Protein AF-A0A7Y7NV55-F1 (afdb_monomer_lite)

pLDDT: mean 87.94, std 10.95, range [51.31, 97.94]

Radius of gyration: 20.73 Å; chains: 1; bounding box: 47×37×46 Å

Foldseek 3Di:
DKDKDKDKDFPVLVVDPVSVLVVVCVVVVHDSVQFPDKDFPDWDWDPVDPGIIIITIMITDGNDPDDPDPCPVPLPFDDCVPPDDDDQDDDPPVSVVVVSVVRSVD

Structure (mmCIF, N/CA/C/O backbone):
data_AF-A0A7Y7NV55-F1
#
_entry.id   AF-A0A7Y7NV55-F1
#
loop_
_atom_site.group_PDB
_atom_site.id
_atom_site.type_symbol
_atom_site.label_atom_id
_atom_site.label_alt_id
_atom_site.label_comp_id
_atom_site.label_asym_id
_atom_site.label_entity_id
_atom_site.label_seq_id
_atom_site.pdbx_PDB_ins_code
_atom_site.Cartn_x
_atom_site.Cartn_y
_atom_site.Cartn_z
_atom_site.occupancy
_atom_site.B_iso_or_equiv
_atom_site.auth_seq_id
_atom_site.auth_comp_id
_atom_site.auth_asym_id
_atom_site.auth_atom_id
_atom_site.pdbx_PDB_model_num
ATOM 1 N N . MET A 1 1 ? -5.880 -17.672 5.087 1.00 82.81 1 MET A N 1
ATOM 2 C CA . MET A 1 1 ? -6.995 -17.178 4.248 1.00 82.81 1 MET A CA 1
ATOM 3 C C . MET A 1 1 ? -6.812 -15.687 4.030 1.00 82.81 1 MET A C 1
ATOM 5 O O . MET A 1 1 ? -6.564 -14.988 5.007 1.00 82.81 1 MET A O 1
ATOM 9 N N . ILE A 1 2 ? -7.021 -15.203 2.803 1.00 84.88 2 ILE A N 1
ATOM 10 C CA . ILE A 1 2 ? -6.983 -13.772 2.472 1.00 84.88 2 ILE A CA 1
ATOM 11 C C . ILE A 1 2 ? -8.416 -13.235 2.359 1.00 84.88 2 ILE A C 1
ATOM 13 O O . ILE A 1 2 ? -9.270 -13.865 1.732 1.00 84.88 2 ILE A O 1
ATOM 17 N N . LYS A 1 3 ? -8.698 -12.092 2.992 1.00 88.31 3 LYS A N 1
ATOM 18 C CA . LYS A 1 3 ? -9.990 -11.395 2.921 1.00 88.31 3 LYS A CA 1
ATOM 19 C C . LYS A 1 3 ? -9.791 -9.938 2.532 1.00 88.31 3 LYS A C 1
ATOM 21 O O . LYS A 1 3 ? -9.026 -9.232 3.179 1.00 88.31 3 LYS A O 1
ATOM 26 N N . GLU A 1 4 ? -10.540 -9.471 1.541 1.00 93.38 4 GLU A N 1
ATOM 27 C CA 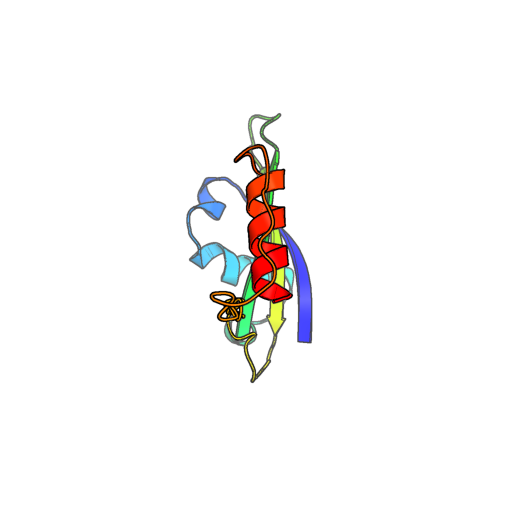. GLU A 1 4 ? -10.638 -8.044 1.240 1.00 93.38 4 GLU A CA 1
ATOM 28 C C . GLU A 1 4 ? -11.836 -7.428 1.962 1.00 93.38 4 GLU A C 1
ATOM 30 O O . GLU A 1 4 ? -12.959 -7.922 1.848 1.00 93.38 4 GLU A O 1
ATOM 35 N N . ILE A 1 5 ? -11.609 -6.337 2.692 1.00 94.62 5 ILE A N 1
ATOM 36 C CA . ILE A 1 5 ? -12.663 -5.604 3.401 1.00 94.62 5 ILE A CA 1
ATOM 37 C C . ILE A 1 5 ? -12.502 -4.100 3.224 1.00 94.62 5 ILE A C 1
ATOM 39 O O . ILE A 1 5 ? -11.395 -3.599 3.050 1.00 94.62 5 ILE A O 1
ATOM 43 N N . GLU A 1 6 ? -13.606 -3.365 3.307 1.00 95.56 6 GLU A N 1
ATOM 44 C CA . GLU A 1 6 ? -13.608 -1.904 3.298 1.00 95.56 6 GLU A CA 1
ATOM 45 C C . GLU A 1 6 ? -14.250 -1.393 4.587 1.00 95.56 6 GLU A C 1
ATOM 47 O O . GLU A 1 6 ? -15.363 -1.789 4.935 1.00 95.56 6 GLU A O 1
ATOM 52 N N . ILE A 1 7 ? -13.536 -0.529 5.309 1.00 94.62 7 ILE A N 1
ATOM 53 C CA . ILE A 1 7 ? -13.979 0.037 6.584 1.00 94.62 7 ILE A CA 1
ATOM 54 C C . ILE A 1 7 ? -13.915 1.566 6.494 1.00 94.62 7 ILE A C 1
ATOM 56 O O . ILE A 1 7 ? -12.953 2.144 5.980 1.00 94.62 7 ILE A O 1
ATOM 60 N N . GLY A 1 8 ? -14.965 2.224 6.988 1.00 93.62 8 GLY A N 1
ATOM 61 C CA . GLY A 1 8 ? -15.021 3.676 7.140 1.00 93.62 8 GLY A CA 1
ATOM 62 C C . GLY A 1 8 ? -14.465 4.118 8.493 1.00 93.62 8 GLY A C 1
ATOM 63 O O . GLY A 1 8 ? -14.886 3.598 9.522 1.00 93.62 8 GLY A O 1
ATOM 64 N N . PHE A 1 9 ? -13.565 5.098 8.492 1.00 92.94 9 PHE A N 1
ATOM 65 C CA . PHE A 1 9 ? -12.954 5.685 9.687 1.00 92.94 9 PHE A CA 1
ATOM 66 C C . PHE A 1 9 ? -13.183 7.191 9.734 1.00 92.94 9 PHE A C 1
ATOM 68 O O . PHE A 1 9 ? -13.202 7.857 8.695 1.00 92.94 9 PHE A O 1
ATOM 75 N N . SER A 1 10 ? -13.273 7.748 10.940 1.00 92.56 10 SER A N 1
ATOM 76 C CA . SER A 1 10 ? -13.058 9.183 11.131 1.00 92.56 10 SER A CA 1
ATOM 77 C C . SER A 1 10 ? -11.572 9.543 10.926 1.00 92.56 10 SER A C 1
ATOM 79 O O . SER A 1 10 ? -10.704 8.667 11.020 1.00 92.56 10 SER A O 1
ATOM 81 N N . PRO A 1 11 ? -11.236 10.824 10.677 1.00 89.88 11 PRO A N 1
ATOM 82 C CA . PRO A 1 11 ? -9.844 11.273 10.582 1.00 89.88 11 PRO A CA 1
ATOM 83 C C . PRO A 1 11 ? -9.010 10.930 11.816 1.00 89.88 11 PRO A C 1
ATOM 85 O O . PRO A 1 11 ? -7.872 1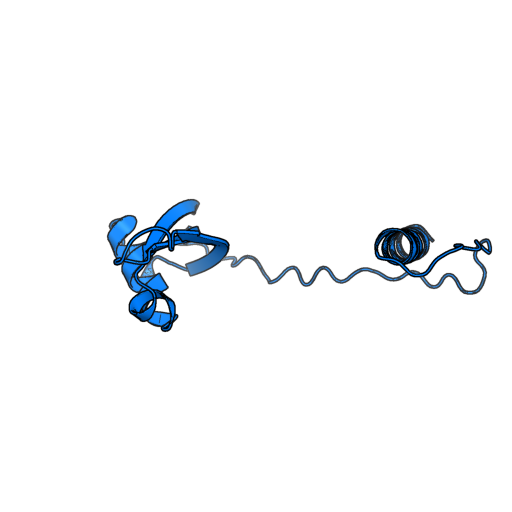0.489 11.687 1.00 89.88 11 PRO A O 1
ATOM 88 N N . GLU A 1 12 ? -9.597 11.076 13.003 1.00 90.00 12 GLU A N 1
ATOM 89 C CA . GLU A 1 12 ? -8.951 10.746 14.272 1.00 90.00 12 GLU A CA 1
ATOM 90 C C . GLU A 1 12 ? -8.643 9.248 14.368 1.00 90.00 12 GLU A C 1
ATOM 92 O O . GLU A 1 12 ? -7.510 8.860 14.654 1.00 90.00 12 GLU A O 1
ATOM 97 N N . GLN A 1 13 ? -9.618 8.393 14.037 1.00 89.50 13 GLN A N 1
ATOM 98 C CA . GLN A 1 13 ? -9.422 6.945 14.064 1.00 89.50 13 GLN A CA 1
ATOM 99 C C . GLN A 1 13 ? -8.352 6.497 13.063 1.00 89.50 13 GLN A C 1
ATOM 101 O O . GLN A 1 13 ? -7.551 5.625 13.390 1.00 89.50 13 GLN A O 1
ATOM 106 N N . ALA A 1 14 ? -8.320 7.109 11.875 1.00 88.19 14 ALA A N 1
ATOM 107 C CA . ALA A 1 14 ? -7.363 6.794 10.818 1.00 88.19 14 ALA A CA 1
ATOM 108 C C . ALA A 1 14 ? -5.936 7.310 11.077 1.00 88.19 14 ALA A C 1
ATOM 110 O O . ALA A 1 14 ? -5.022 6.932 10.344 1.00 88.19 14 ALA A O 1
ATOM 111 N N . SER A 1 15 ? -5.740 8.171 12.079 1.00 86.88 15 SER A N 1
ATOM 112 C CA . SER A 1 15 ? -4.423 8.700 12.453 1.00 86.88 15 SER A CA 1
ATOM 113 C C . SER A 1 15 ? -3.599 7.702 13.275 1.00 86.88 15 SER A C 1
ATOM 115 O O . SER A 1 15 ? -2.372 7.767 13.275 1.00 86.88 15 SER A O 1
ATOM 117 N N . ASN A 1 16 ? -4.255 6.753 13.955 1.00 8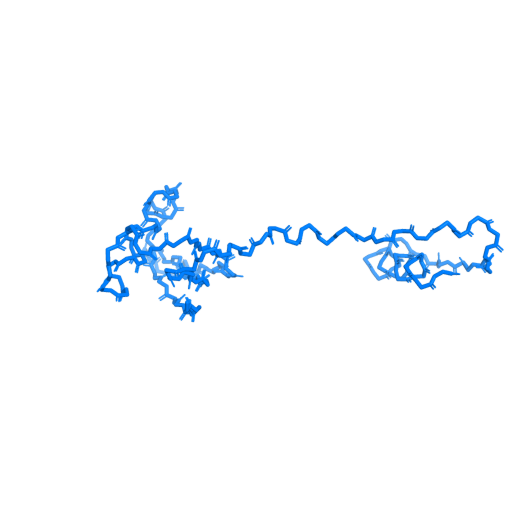5.62 16 ASN A N 1
ATOM 118 C CA . ASN A 1 16 ? -3.583 5.753 14.780 1.00 85.62 16 ASN A CA 1
ATOM 119 C C . ASN A 1 16 ? -3.641 4.354 14.126 1.00 85.62 16 ASN A C 1
ATOM 121 O O . ASN A 1 16 ? -4.720 3.756 14.078 1.00 85.62 16 ASN A O 1
ATOM 125 N N . PRO A 1 17 ? -2.501 3.799 13.671 1.00 75.81 17 PRO A N 1
ATOM 126 C CA . PRO A 1 17 ? -2.431 2.469 13.063 1.00 75.81 17 PRO A CA 1
ATOM 127 C C . PRO A 1 17 ? -2.974 1.331 13.940 1.00 75.81 17 PRO A C 1
ATOM 129 O O . PRO A 1 17 ? -3.530 0.367 13.408 1.00 75.81 17 PRO A O 1
ATOM 132 N N . ASP A 1 18 ? -2.890 1.449 15.269 1.00 80.31 18 ASP A N 1
ATOM 133 C CA . ASP A 1 18 ? -3.385 0.426 16.202 1.00 80.31 18 ASP A CA 1
ATOM 134 C C . ASP A 1 18 ? -4.910 0.249 16.117 1.00 80.31 18 ASP A C 1
ATOM 136 O O . ASP A 1 18 ? -5.445 -0.834 16.381 1.00 80.31 18 ASP A O 1
ATOM 140 N N . ASN A 1 19 ? -5.633 1.290 15.689 1.00 83.94 19 ASN A N 1
ATOM 141 C CA . ASN A 1 19 ? -7.081 1.227 15.502 1.00 83.94 19 ASN A CA 1
ATOM 142 C C . ASN A 1 19 ? -7.476 0.319 14.336 1.00 83.94 19 ASN A C 1
ATOM 144 O O . ASN A 1 19 ? -8.581 -0.234 14.343 1.00 83.94 19 ASN A O 1
ATOM 148 N N . PHE A 1 20 ? -6.603 0.140 13.340 1.00 91.06 20 PHE A N 1
ATOM 149 C CA . PHE A 1 20 ? -6.919 -0.672 12.169 1.00 91.06 20 PHE A CA 1
ATOM 150 C C . PHE A 1 20 ? -7.049 -2.136 12.541 1.00 91.06 20 PHE A C 1
ATOM 152 O O . PHE A 1 20 ? -8.081 -2.733 12.247 1.00 91.06 20 PHE A O 1
ATOM 159 N N . LYS A 1 21 ? -6.078 -2.698 13.270 1.00 90.62 21 LYS A N 1
ATOM 160 C CA . LYS A 1 21 ? -6.105 -4.117 13.645 1.00 90.62 21 LYS A CA 1
ATOM 161 C C . LYS A 1 21 ? -7.365 -4.475 14.444 1.00 90.62 21 LYS A C 1
ATOM 163 O O . LYS A 1 21 ? -8.046 -5.445 14.113 1.00 90.62 21 LYS A O 1
ATOM 168 N N . LYS A 1 22 ? -7.733 -3.634 15.417 1.00 92.25 22 LYS A N 1
ATOM 169 C CA . LYS A 1 22 ? -8.959 -3.777 16.224 1.00 92.25 22 LYS A CA 1
ATOM 170 C C . LYS A 1 22 ? -10.234 -3.691 15.390 1.00 92.25 22 LYS A C 1
ATOM 172 O O . LYS A 1 22 ? -11.145 -4.507 15.541 1.00 92.25 22 LYS A O 1
ATOM 177 N N . SER A 1 23 ? -10.296 -2.707 14.496 1.00 93.31 23 SER A N 1
ATOM 178 C CA . SER A 1 23 ? -11.462 -2.485 13.635 1.00 93.31 23 SER A CA 1
ATOM 179 C C . SER A 1 23 ? -11.634 -3.620 12.628 1.00 93.31 23 SER A C 1
ATOM 181 O O . SER A 1 23 ? -12.749 -4.089 12.423 1.00 93.31 23 SER A O 1
ATOM 183 N N . ILE A 1 24 ? -10.532 -4.117 12.061 1.00 94.19 24 ILE A N 1
ATOM 184 C CA . ILE A 1 24 ? -10.502 -5.277 11.165 1.00 94.19 24 ILE A CA 1
ATOM 185 C C . ILE A 1 24 ? -10.992 -6.531 11.898 1.00 94.19 24 ILE A C 1
ATOM 187 O O . ILE A 1 24 ? -11.873 -7.224 11.390 1.00 94.19 24 ILE A O 1
ATOM 191 N N . ALA A 1 25 ? -10.475 -6.803 13.102 1.00 94.00 25 ALA A N 1
ATOM 192 C CA . ALA A 1 25 ? -10.883 -7.952 13.912 1.00 94.00 25 ALA A CA 1
ATOM 193 C C . ALA A 1 25 ? -12.383 -7.912 14.239 1.00 94.00 25 ALA A C 1
ATOM 195 O O . ALA A 1 25 ? -13.093 -8.903 14.065 1.00 94.00 25 ALA A O 1
ATOM 196 N N . THR A 1 26 ? -12.883 -6.732 14.622 1.00 94.25 26 THR A N 1
ATOM 197 C CA . THR A 1 26 ? -14.301 -6.505 14.933 1.00 94.25 26 THR A CA 1
ATOM 198 C C . THR A 1 26 ? -15.184 -6.680 13.697 1.00 94.25 26 THR A C 1
ATOM 200 O O . THR A 1 26 ? -16.208 -7.359 13.762 1.00 94.25 26 THR A O 1
ATOM 203 N N . PHE A 1 27 ? -14.778 -6.116 12.556 1.00 94.12 27 PHE A N 1
ATOM 204 C CA . PHE A 1 27 ? -15.501 -6.237 11.289 1.00 94.12 27 PHE A CA 1
ATOM 205 C C . PHE A 1 27 ? -15.588 -7.696 10.821 1.00 94.12 27 PHE A C 1
ATOM 207 O O . PHE A 1 27 ? -16.647 -8.156 10.395 1.00 94.12 27 PHE A O 1
ATOM 214 N N . LEU A 1 28 ? -14.488 -8.443 10.943 1.00 93.00 28 LEU A N 1
ATOM 215 C CA . LEU A 1 28 ? -14.405 -9.853 10.562 1.00 93.00 28 LEU A CA 1
ATOM 216 C C . LEU A 1 28 ? -14.962 -10.821 11.617 1.00 93.00 28 LEU A C 1
ATOM 218 O O . LEU A 1 28 ? -15.112 -12.002 11.305 1.00 93.00 28 LEU A O 1
ATOM 222 N N . ARG A 1 29 ? -15.290 -10.331 12.822 1.00 94.31 29 ARG A N 1
ATOM 223 C CA . ARG A 1 29 ? -15.735 -11.118 13.987 1.00 94.31 29 ARG A CA 1
ATOM 224 C C . ARG A 1 29 ? -14.746 -12.223 14.382 1.00 94.31 29 ARG A C 1
ATOM 226 O O . ARG A 1 29 ? -15.149 -13.349 14.657 1.00 94.31 29 ARG A O 1
ATOM 233 N N . ILE A 1 30 ? -13.460 -11.886 14.401 1.00 93.50 30 ILE A N 1
ATOM 234 C CA . ILE A 1 30 ? -12.352 -12.778 14.783 1.00 93.50 30 ILE A CA 1
ATOM 235 C C . ILE A 1 30 ? -11.519 -12.146 15.899 1.00 93.50 30 ILE A C 1
ATOM 237 O O . ILE A 1 30 ? -11.637 -10.949 16.169 1.00 93.50 30 ILE A O 1
ATOM 241 N N . ASN A 1 31 ? -10.653 -12.924 16.545 1.00 92.81 31 ASN A N 1
ATOM 242 C CA . ASN A 1 31 ? -9.689 -12.382 17.495 1.00 92.81 31 ASN A CA 1
ATOM 243 C C . ASN A 1 31 ? -8.555 -11.643 16.759 1.00 92.81 31 ASN A C 1
ATOM 245 O O . ASN A 1 31 ? -8.081 -12.093 15.718 1.00 92.81 31 ASN A O 1
ATOM 249 N N . GLU A 1 32 ? -8.044 -10.546 17.325 1.00 90.25 32 GLU A N 1
ATOM 250 C CA . GLU A 1 32 ? -6.882 -9.826 16.776 1.00 90.25 32 GLU A CA 1
ATOM 251 C C . GLU A 1 32 ? -5.646 -10.722 16.588 1.00 90.25 32 GLU A C 1
ATOM 253 O O . GLU A 1 32 ? -4.824 -10.460 15.710 1.00 90.25 32 GLU A O 1
ATOM 258 N N . LYS A 1 33 ? -5.508 -11.779 17.401 1.00 90.75 33 LYS A N 1
ATOM 259 C CA . LYS A 1 33 ? -4.419 -12.763 17.301 1.00 90.75 33 LYS A CA 1
ATOM 260 C C . LYS A 1 33 ? -4.508 -13.645 16.057 1.00 90.75 33 LYS A C 1
ATOM 262 O O . LYS A 1 33 ? -3.489 -14.185 15.648 1.00 90.75 33 LYS A O 1
ATOM 267 N N . GLU A 1 34 ? -5.693 -13.786 15.468 1.00 90.56 34 GLU A N 1
ATOM 268 C CA . GLU A 1 34 ? -5.893 -14.556 14.235 1.00 90.56 34 GLU A CA 1
ATOM 269 C C . GLU A 1 34 ? -5.471 -13.766 12.990 1.00 90.56 34 GLU A C 1
ATOM 271 O O . GLU A 1 34 ? -5.285 -14.340 11.919 1.00 90.56 34 GLU A O 1
ATOM 276 N N . ILE A 1 35 ? -5.309 -12.444 13.110 1.00 91.00 35 ILE A N 1
ATOM 277 C CA . ILE A 1 35 ? -4.802 -11.596 12.031 1.00 91.00 35 ILE A CA 1
ATOM 278 C C . ILE A 1 35 ? -3.278 -11.715 12.007 1.00 91.00 35 ILE A C 1
ATOM 280 O O . ILE A 1 35 ? -2.583 -11.076 12.805 1.00 91.00 35 ILE A O 1
ATOM 284 N N . SER A 1 36 ? -2.772 -12.503 11.062 1.00 90.81 36 SER A N 1
ATOM 285 C CA . SER A 1 36 ? -1.341 -12.646 10.799 1.00 90.81 36 SER A CA 1
ATOM 286 C C . SER A 1 36 ? -0.754 -11.343 10.253 1.00 90.81 36 SER A C 1
ATOM 288 O O . SER A 1 36 ? 0.286 -10.884 10.718 1.00 90.81 36 SER A O 1
ATOM 290 N N . HIS A 1 37 ? -1.431 -10.727 9.278 1.00 89.31 37 HIS A N 1
ATOM 291 C CA . HIS A 1 37 ? -0.990 -9.491 8.631 1.00 89.31 37 HIS A CA 1
ATOM 292 C C . HIS A 1 37 ? -2.157 -8.770 7.948 1.00 89.31 37 HIS A C 1
ATOM 294 O O . HIS A 1 37 ? -3.198 -9.374 7.689 1.00 89.31 37 HIS A O 1
ATOM 300 N N . PHE A 1 38 ? -2.001 -7.482 7.648 1.00 90.19 38 PHE A N 1
ATOM 301 C CA . PHE A 1 38 ? -2.943 -6.745 6.812 1.00 90.19 38 PHE A CA 1
ATOM 302 C C . PHE A 1 38 ? -2.226 -5.660 6.005 1.00 90.19 38 PHE A C 1
ATOM 304 O O . PHE A 1 38 ? -1.328 -4.998 6.518 1.00 90.19 38 PHE A O 1
ATOM 311 N N . ASN A 1 39 ? -2.681 -5.444 4.775 1.00 90.31 39 ASN A N 1
ATOM 312 C CA . ASN A 1 39 ? -2.194 -4.414 3.867 1.00 90.31 39 ASN A CA 1
ATOM 313 C C . ASN A 1 39 ? -3.292 -3.389 3.596 1.00 90.31 39 ASN A C 1
ATOM 315 O O . ASN A 1 39 ? -4.440 -3.750 3.334 1.00 90.31 39 ASN A O 1
ATOM 319 N N . LEU A 1 40 ? -2.944 -2.102 3.621 1.00 90.75 40 LEU A N 1
ATOM 320 C CA . LEU A 1 40 ? -3.834 -1.044 3.150 1.00 90.75 40 LEU A CA 1
ATOM 321 C C . LEU A 1 40 ? -3.726 -0.949 1.624 1.00 90.75 40 LEU A C 1
ATOM 323 O O . LEU A 1 40 ? -2.756 -0.417 1.098 1.00 90.75 40 LEU A O 1
ATOM 327 N N . VAL A 1 41 ? -4.743 -1.440 0.920 1.00 92.25 41 VAL A N 1
ATOM 328 C CA . VAL A 1 41 ? -4.774 -1.495 -0.550 1.00 92.25 41 VAL A CA 1
ATOM 329 C C . VAL A 1 41 ? -5.215 -0.162 -1.146 1.00 92.25 41 VAL A C 1
ATOM 331 O O . VAL A 1 41 ? -4.719 0.275 -2.181 1.00 92.25 41 VAL A O 1
ATOM 334 N N . LYS A 1 42 ? -6.186 0.498 -0.510 1.00 93.25 42 LYS A N 1
ATOM 335 C CA . LYS A 1 42 ? -6.741 1.757 -1.011 1.00 93.25 42 LYS A CA 1
ATOM 336 C C . LYS A 1 42 ? -7.159 2.655 0.134 1.00 93.25 42 LYS A C 1
ATOM 338 O O . LYS A 1 42 ? -7.803 2.214 1.081 1.00 93.25 42 LYS A O 1
ATOM 343 N N . LYS A 1 43 ? -6.868 3.943 -0.014 1.00 93.44 43 LYS A N 1
ATOM 344 C CA . LYS A 1 43 ? -7.344 5.009 0.863 1.00 93.44 43 LYS A CA 1
ATOM 345 C C . LYS A 1 43 ? -8.090 6.034 0.027 1.00 93.44 43 LYS A C 1
ATOM 347 O O . LYS A 1 43 ? -7.554 6.556 -0.944 1.00 93.44 43 LYS A O 1
ATOM 352 N N . SER A 1 44 ? -9.328 6.317 0.403 1.00 93.88 44 SER A N 1
ATOM 353 C CA . SER A 1 44 ? -10.111 7.410 -0.173 1.00 93.88 44 SER A CA 1
ATOM 354 C C . SER A 1 44 ? -10.790 8.209 0.930 1.00 93.88 44 SER A C 1
ATOM 356 O O . SER A 1 44 ? -10.931 7.730 2.054 1.00 93.88 44 SER A O 1
ATOM 358 N N . ILE A 1 45 ? -11.171 9.443 0.622 1.00 94.12 45 ILE A N 1
ATOM 359 C CA . ILE A 1 45 ? -11.770 10.369 1.578 1.00 94.12 45 ILE A CA 1
ATOM 360 C C . ILE A 1 45 ? -13.054 10.944 0.989 1.00 94.12 45 ILE A C 1
ATOM 362 O O . ILE A 1 45 ? -13.070 11.417 -0.145 1.00 94.12 45 ILE A O 1
ATOM 366 N N . ASP A 1 46 ? -14.130 10.903 1.768 1.00 92.12 46 ASP A N 1
ATOM 367 C CA . ASP A 1 46 ? -15.343 11.666 1.509 1.00 92.12 46 ASP A CA 1
ATOM 368 C C . ASP A 1 46 ? -15.395 12.833 2.499 1.00 92.12 46 ASP A C 1
ATOM 370 O O . ASP A 1 46 ? -15.682 12.654 3.683 1.00 92.12 46 ASP A O 1
ATOM 374 N N . ALA A 1 47 ? -15.062 14.026 2.004 1.00 92.62 47 ALA A N 1
ATOM 375 C CA . ALA A 1 47 ? -15.013 15.268 2.776 1.00 92.62 47 ALA A CA 1
ATOM 376 C C . ALA A 1 47 ? -16.141 16.246 2.395 1.00 92.62 47 ALA A C 1
ATOM 378 O O . ALA A 1 47 ? -16.050 17.441 2.655 1.00 92.62 47 ALA A O 1
ATOM 379 N N . ARG A 1 48 ? -17.209 15.763 1.742 1.00 90.81 48 ARG A N 1
ATOM 380 C CA . ARG A 1 48 ? -18.311 16.619 1.257 1.00 90.81 48 ARG A CA 1
ATOM 381 C C . ARG A 1 48 ? -19.288 17.049 2.353 1.00 90.81 48 ARG A C 1
ATOM 383 O O . ARG A 1 48 ? -20.105 17.935 2.127 1.00 90.81 48 ARG A O 1
ATOM 390 N N . LYS A 1 49 ? -19.252 16.397 3.516 1.00 88.56 49 LYS A N 1
ATOM 391 C CA . LYS A 1 49 ? -20.100 16.685 4.681 1.00 88.56 49 LYS A CA 1
ATOM 392 C C . LYS A 1 49 ? -19.226 17.016 5.889 1.00 88.56 49 LYS A C 1
ATOM 394 O O . LYS A 1 49 ? -18.047 16.678 5.904 1.00 88.56 49 LYS A O 1
ATOM 399 N N . GLN A 1 50 ? -19.831 17.614 6.919 1.00 88.19 50 GLN A N 1
ATOM 400 C CA . GLN A 1 50 ? -19.157 17.946 8.183 1.00 88.19 50 GLN A CA 1
ATOM 401 C C . GLN A 1 50 ? -18.461 16.728 8.816 1.00 88.19 50 GLN A C 1
ATOM 403 O O . GLN A 1 50 ? -17.345 16.842 9.314 1.00 88.19 50 GLN A O 1
ATOM 408 N N . ASN A 1 51 ? -19.091 15.552 8.739 1.00 90.69 51 ASN A N 1
ATOM 409 C CA . ASN A 1 51 ? -18.485 14.297 9.173 1.00 90.69 51 ASN A CA 1
ATOM 410 C C . ASN A 1 51 ? -17.651 13.709 8.031 1.00 90.69 51 ASN A C 1
ATOM 412 O O . ASN A 1 51 ? -18.186 13.037 7.147 1.00 90.69 51 ASN A O 1
ATOM 416 N N . ILE A 1 52 ? -16.346 13.978 8.062 1.00 93.12 52 ILE A N 1
ATOM 417 C CA . ILE A 1 52 ? -15.371 13.433 7.114 1.00 93.12 52 ILE A CA 1
ATOM 418 C C . ILE A 1 52 ? -15.221 11.928 7.352 1.00 93.12 52 ILE A C 1
ATOM 420 O O . ILE A 1 52 ? -15.017 11.494 8.486 1.00 93.12 52 ILE A O 1
ATOM 424 N N . ILE A 1 53 ? -15.283 11.135 6.280 1.00 94.38 53 ILE A N 1
ATOM 425 C CA . ILE A 1 53 ? -15.122 9.678 6.342 1.00 94.38 53 ILE A CA 1
ATOM 426 C C . ILE A 1 53 ? -13.976 9.261 5.428 1.00 94.38 53 ILE A C 1
ATOM 428 O O . ILE A 1 53 ? -14.008 9.503 4.222 1.00 94.38 53 ILE A O 1
ATOM 432 N N . LEU A 1 54 ? -12.978 8.583 5.986 1.00 94.12 54 LEU A N 1
ATOM 433 C CA . LEU A 1 54 ? -11.957 7.886 5.218 1.00 94.12 54 LEU A CA 1
ATOM 434 C C . LEU A 1 54 ? -12.414 6.457 4.963 1.00 94.12 54 LEU A C 1
ATOM 436 O O . LEU A 1 54 ? -12.674 5.713 5.903 1.00 94.12 54 LEU A O 1
ATOM 440 N N . ARG A 1 55 ? -12.488 6.057 3.697 1.00 94.75 55 ARG A N 1
ATOM 441 C CA . ARG A 1 55 ? -12.758 4.672 3.314 1.00 94.75 55 ARG A CA 1
ATOM 442 C C . ARG A 1 55 ? -11.444 3.979 3.013 1.00 94.75 55 ARG A C 1
ATOM 444 O O . ARG A 1 55 ? -10.750 4.343 2.055 1.00 94.75 55 ARG A O 1
ATOM 451 N N . LEU A 1 56 ? -11.102 3.024 3.868 1.00 94.69 56 LEU A N 1
ATOM 452 C CA . LEU A 1 56 ? -9.874 2.252 3.795 1.00 94.69 56 LEU A CA 1
ATOM 453 C C . LEU A 1 56 ? -10.214 0.825 3.371 1.00 94.69 56 LEU A C 1
ATOM 455 O O . LEU A 1 56 ? -10.996 0.150 4.043 1.00 94.69 56 LEU A O 1
ATOM 459 N N . LYS A 1 57 ? -9.632 0.375 2.258 1.00 94.81 57 LYS A N 1
ATOM 460 C CA . LYS A 1 57 ? -9.711 -1.014 1.804 1.00 94.81 57 LYS A CA 1
ATOM 461 C C . LYS A 1 57 ? -8.485 -1.766 2.301 1.00 94.81 57 LYS A C 1
ATOM 463 O O . LYS A 1 57 ? -7.364 -1.365 1.986 1.00 94.81 57 LYS A O 1
ATOM 468 N N . PHE A 1 58 ? -8.707 -2.850 3.030 1.00 94.06 58 PHE A N 1
ATOM 469 C CA . PHE A 1 58 ? -7.666 -3.726 3.540 1.00 94.06 58 PHE A CA 1
ATOM 470 C C . PHE A 1 58 ? -7.712 -5.091 2.872 1.00 94.06 58 PHE A C 1
ATOM 472 O O . PHE A 1 58 ? -8.786 -5.649 2.654 1.00 94.06 58 PHE A O 1
ATOM 479 N N . GLU A 1 59 ? -6.532 -5.636 2.624 1.00 92.94 59 GLU A N 1
ATOM 480 C CA . GLU A 1 59 ? -6.309 -7.057 2.397 1.00 92.94 59 GLU A CA 1
ATOM 481 C C . GLU A 1 59 ? -5.809 -7.658 3.714 1.00 92.94 59 GLU A C 1
ATOM 483 O O . GLU A 1 59 ? -4.830 -7.182 4.283 1.00 92.94 59 GLU A O 1
ATOM 488 N N . VAL A 1 60 ? -6.513 -8.654 4.247 1.00 92.38 60 VAL A N 1
ATOM 489 C CA . VAL A 1 60 ? -6.291 -9.193 5.594 1.00 92.38 60 VAL A CA 1
ATOM 490 C C . VAL A 1 60 ? -5.950 -10.673 5.509 1.00 92.38 60 VAL A C 1
ATOM 492 O O . VAL A 1 60 ? -6.724 -11.466 4.974 1.00 92.38 60 VAL A O 1
ATOM 495 N N . PHE A 1 61 ? -4.820 -11.043 6.099 1.00 91.75 61 PHE A N 1
ATOM 496 C CA . PHE A 1 61 ? -4.293 -12.401 6.157 1.00 91.75 61 PHE A CA 1
ATOM 497 C C . PHE A 1 61 ? -4.640 -13.005 7.514 1.00 91.75 61 PHE A C 1
ATOM 499 O O . PHE A 1 61 ? -4.174 -12.535 8.555 1.00 91.75 61 PHE A O 1
ATOM 506 N N . VAL A 1 62 ? -5.478 -14.039 7.504 1.00 90.25 62 VAL A N 1
ATOM 507 C CA . VAL A 1 62 ? -5.984 -14.698 8.713 1.00 90.25 62 VAL A CA 1
ATOM 508 C C . VAL A 1 62 ? -5.383 -16.094 8.835 1.00 90.25 62 VAL A C 1
ATOM 510 O O . VAL A 1 62 ? -5.537 -16.909 7.915 1.00 90.25 62 VAL A O 1
ATOM 513 N N . ASN A 1 63 ? -4.744 -16.357 9.978 1.00 87.81 63 ASN A N 1
ATOM 514 C CA . ASN A 1 63 ? -4.102 -17.621 10.352 1.00 87.81 63 ASN A CA 1
ATOM 515 C C . ASN A 1 63 ? -3.140 -18.166 9.280 1.00 87.81 63 ASN A C 1
ATOM 517 O O . ASN A 1 63 ? -3.063 -19.373 9.056 1.00 87.81 63 ASN A O 1
ATOM 521 N N . GLU A 1 64 ? -2.421 -17.279 8.592 1.00 81.56 64 GLU A N 1
ATOM 522 C CA . GLU A 1 64 ? -1.372 -17.669 7.648 1.00 81.56 64 GLU A CA 1
ATOM 523 C C . GLU A 1 64 ? -0.008 -17.700 8.338 1.00 81.56 64 GLU A C 1
ATOM 525 O O . GLU A 1 64 ? 0.344 -16.779 9.078 1.00 81.56 64 GLU A O 1
ATOM 530 N N . SER A 1 65 ? 0.744 -18.776 8.098 1.00 70.38 65 SER A N 1
ATOM 531 C CA . SER A 1 65 ? 2.114 -18.970 8.589 1.00 70.38 65 SER A CA 1
ATOM 532 C C . SER A 1 65 ? 3.161 -18.295 7.704 1.00 70.38 65 SER A C 1
ATOM 534 O O . SER A 1 65 ? 4.268 -18.021 8.159 1.00 70.38 65 SER A O 1
ATOM 536 N N . VAL A 1 66 ? 2.817 -18.038 6.440 1.00 64.06 66 VAL A N 1
ATOM 537 C CA . VAL A 1 66 ? 3.644 -17.308 5.481 1.00 64.06 66 VAL A CA 1
ATOM 538 C C . VAL A 1 66 ? 3.002 -15.943 5.313 1.00 64.06 66 VAL A C 1
ATOM 540 O O . VAL A 1 66 ? 1.913 -15.828 4.762 1.00 64.06 66 VAL A O 1
ATOM 543 N N . LEU A 1 67 ? 3.648 -14.909 5.840 1.00 68.06 67 LEU A N 1
ATOM 544 C CA . LEU A 1 67 ? 3.239 -13.543 5.537 1.00 68.06 67 LEU A CA 1
ATOM 545 C C . LEU A 1 67 ? 3.591 -13.256 4.075 1.00 68.06 67 LEU A C 1
ATOM 547 O O . LEU A 1 67 ? 4.604 -13.789 3.606 1.00 68.06 67 LEU A O 1
ATOM 551 N N . PRO A 1 68 ? 2.827 -12.415 3.352 1.00 61.00 68 PRO A N 1
ATOM 552 C CA . PRO A 1 68 ? 3.358 -11.817 2.142 1.00 61.00 68 PRO A CA 1
ATOM 553 C C . PRO A 1 68 ? 4.637 -11.105 2.571 1.00 61.00 68 PRO A C 1
ATOM 555 O O . PRO A 1 68 ? 4.600 -10.086 3.260 1.00 61.00 68 PRO A O 1
ATOM 558 N N . GLY A 1 69 ? 5.791 -11.694 2.249 1.00 55.81 69 GLY A N 1
ATOM 559 C CA . GLY A 1 69 ? 7.029 -10.944 2.298 1.00 55.81 69 GLY A CA 1
ATOM 560 C C . GLY A 1 69 ? 6.754 -9.704 1.472 1.00 55.81 69 GLY A C 1
ATOM 561 O O . GLY A 1 69 ? 6.145 -9.837 0.406 1.00 55.81 69 GLY A O 1
ATOM 562 N N . ASN A 1 70 ? 7.114 -8.526 1.988 1.00 51.31 70 ASN A N 1
ATOM 563 C CA . ASN A 1 70 ? 7.226 -7.345 1.152 1.00 51.31 70 ASN A CA 1
ATOM 564 C C . ASN A 1 70 ? 7.957 -7.826 -0.093 1.00 51.31 70 ASN A C 1
ATOM 566 O O . ASN A 1 70 ? 9.152 -8.120 -0.043 1.00 51.31 70 ASN A O 1
ATOM 570 N N . GLN A 1 71 ? 7.222 -8.010 -1.188 1.00 52.28 71 GLN A N 1
ATOM 571 C CA . GLN A 1 71 ? 7.829 -8.065 -2.488 1.00 52.28 71 GLN A CA 1
ATOM 572 C C . GLN A 1 71 ? 8.223 -6.612 -2.677 1.00 52.28 71 GLN A C 1
ATOM 574 O O . GLN A 1 71 ? 7.534 -5.838 -3.332 1.00 52.28 71 GLN A O 1
ATOM 579 N N . ASP A 1 72 ? 9.311 -6.223 -2.008 1.00 51.59 72 ASP A N 1
ATOM 580 C CA . ASP A 1 72 ? 10.252 -5.306 -2.589 1.00 51.59 72 ASP A CA 1
ATOM 581 C C . ASP A 1 72 ? 10.408 -5.881 -3.986 1.00 51.59 72 ASP A C 1
ATOM 583 O O . ASP A 1 72 ? 10.962 -6.970 -4.173 1.00 51.59 72 ASP A O 1
ATOM 587 N N . HIS A 1 73 ? 9.724 -5.257 -4.942 1.00 56.00 73 HIS A N 1
ATOM 588 C CA . HIS A 1 73 ? 9.935 -5.513 -6.343 1.00 56.00 73 HIS A CA 1
ATOM 589 C C . HIS A 1 73 ? 11.399 -5.143 -6.538 1.00 56.00 73 HIS A C 1
ATOM 591 O O . HIS A 1 73 ? 11.741 -3.993 -6.792 1.00 56.00 73 HIS A O 1
ATOM 597 N N . PHE A 1 74 ? 12.289 -6.099 -6.281 1.00 57.72 74 PHE A N 1
ATOM 598 C CA . PHE A 1 74 ? 13.687 -5.985 -6.602 1.00 57.72 74 PHE A CA 1
ATOM 599 C C . PHE A 1 74 ? 13.700 -6.034 -8.116 1.00 57.72 74 PHE A C 1
ATOM 601 O O . PHE A 1 74 ? 13.767 -7.107 -8.719 1.00 57.72 74 PHE A O 1
ATOM 608 N N . TYR A 1 75 ? 13.537 -4.857 -8.718 1.00 64.94 75 TYR A N 1
ATOM 609 C CA . TYR A 1 75 ? 13.749 -4.640 -10.130 1.00 64.94 75 TYR A CA 1
ATOM 610 C C . TYR A 1 75 ? 15.148 -5.177 -10.421 1.00 64.94 75 TYR A C 1
ATOM 612 O O . TYR A 1 75 ? 16.158 -4.656 -9.939 1.00 64.94 75 TYR A O 1
ATOM 620 N N . LYS A 1 76 ? 15.217 -6.318 -11.111 1.00 69.19 76 LYS A N 1
ATOM 621 C CA . LYS A 1 76 ? 16.492 -6.918 -11.493 1.00 69.19 76 LYS A CA 1
ATOM 622 C C . LYS A 1 76 ? 17.044 -6.092 -12.642 1.00 69.19 76 LYS A C 1
ATOM 624 O O . LYS A 1 76 ? 16.836 -6.426 -13.803 1.00 69.19 76 LYS A O 1
ATOM 629 N N . HIS A 1 77 ? 17.738 -5.011 -12.311 1.00 73.00 77 HIS A N 1
ATOM 630 C CA . HIS A 1 77 ? 18.421 -4.202 -13.307 1.00 73.00 77 HIS A CA 1
ATOM 631 C C . HIS A 1 77 ? 19.481 -5.054 -14.007 1.00 73.00 77 HIS A C 1
ATOM 633 O O . HIS A 1 77 ? 20.392 -5.593 -13.369 1.00 73.00 77 HIS A O 1
ATOM 639 N N . LYS A 1 78 ? 19.354 -5.197 -15.326 1.00 82.25 78 LYS A N 1
ATOM 640 C CA . LYS A 1 78 ? 20.380 -5.839 -16.143 1.00 82.25 78 LYS A CA 1
ATOM 641 C C . LYS A 1 78 ? 21.511 -4.848 -16.389 1.00 82.25 78 LYS A C 1
ATOM 643 O O . LYS A 1 78 ? 21.310 -3.639 -16.471 1.00 82.25 78 LYS A O 1
ATOM 648 N N . ASN A 1 79 ? 22.726 -5.366 -16.527 1.00 88.25 79 ASN A N 1
ATOM 649 C CA . ASN A 1 79 ? 23.843 -4.551 -16.980 1.00 88.25 79 ASN A CA 1
ATOM 650 C C . ASN A 1 79 ? 23.733 -4.341 -18.499 1.00 88.25 79 ASN A C 1
ATOM 652 O O . ASN A 1 79 ? 24.096 -5.228 -19.267 1.00 88.25 79 ASN A O 1
ATOM 656 N N . VAL A 1 80 ? 23.256 -3.166 -18.914 1.00 91.69 80 VAL A N 1
ATOM 657 C CA . VAL A 1 80 ? 23.045 -2.789 -20.325 1.00 91.69 80 VAL A CA 1
ATOM 658 C C . VAL A 1 80 ? 24.217 -2.015 -20.943 1.00 91.69 80 VAL A C 1
ATOM 660 O O . VAL A 1 80 ? 24.083 -1.442 -22.017 1.00 91.69 80 VAL A O 1
ATOM 663 N N . LYS A 1 81 ? 25.397 -2.002 -20.303 1.00 92.50 81 LYS A N 1
ATOM 664 C CA . LYS A 1 81 ? 26.563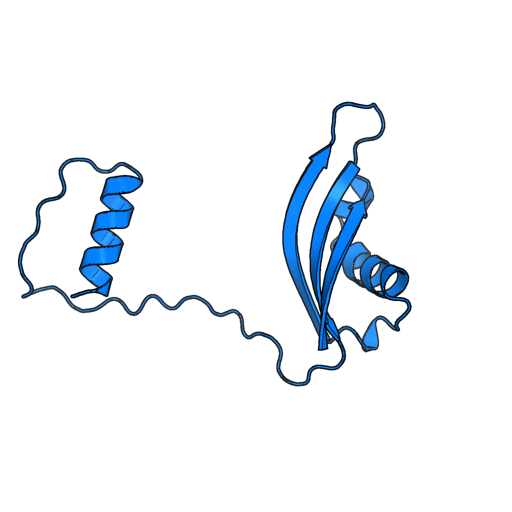 -1.209 -20.752 1.00 92.50 81 LYS A CA 1
ATOM 665 C C . LYS A 1 81 ? 26.952 -1.438 -22.223 1.00 92.50 81 LYS A C 1
ATOM 667 O O . LYS A 1 81 ? 27.456 -0.519 -22.856 1.00 92.50 81 LYS A O 1
ATOM 672 N N . ASN A 1 82 ? 26.745 -2.653 -22.734 1.00 92.81 82 ASN A N 1
ATOM 673 C CA . ASN A 1 82 ? 27.070 -3.043 -24.110 1.00 92.81 82 ASN A CA 1
ATOM 674 C C . ASN A 1 82 ? 25.817 -3.410 -24.934 1.00 92.81 82 ASN A C 1
ATOM 676 O O . ASN A 1 82 ? 25.944 -4.074 -25.962 1.00 92.81 82 ASN A O 1
ATOM 680 N N . ALA A 1 83 ? 24.619 -3.066 -24.450 1.00 93.19 83 ALA A N 1
ATOM 681 C CA . ALA A 1 83 ? 23.366 -3.312 -25.158 1.00 93.19 83 ALA A CA 1
ATOM 682 C C . ALA A 1 83 ? 23.149 -2.273 -26.273 1.00 93.19 83 ALA A C 1
ATOM 684 O O . ALA A 1 83 ? 23.954 -1.359 -26.466 1.00 93.19 83 ALA A O 1
ATOM 685 N N . HIS A 1 84 ? 22.065 -2.428 -27.032 1.00 94.50 84 HIS A N 1
ATOM 686 C CA . HIS A 1 84 ? 21.709 -1.477 -28.080 1.00 94.50 84 HIS A CA 1
ATOM 687 C C . HIS A 1 84 ? 21.366 -0.106 -27.479 1.00 94.50 84 HIS A C 1
ATOM 689 O O . HIS A 1 84 ? 20.546 -0.008 -26.569 1.00 94.50 84 HIS A O 1
ATOM 695 N N . GLU A 1 85 ? 21.986 0.957 -27.993 1.00 94.88 85 GLU A N 1
ATOM 696 C CA . GLU A 1 85 ? 21.748 2.316 -27.509 1.00 94.88 85 GLU A CA 1
ATOM 697 C C . GLU A 1 85 ? 20.410 2.854 -28.031 1.00 94.88 85 GLU A C 1
ATOM 699 O O . GLU A 1 85 ? 20.152 2.858 -29.235 1.00 94.88 85 GLU A O 1
ATOM 704 N N . VAL A 1 86 ? 19.560 3.334 -27.120 1.00 94.88 86 VAL A N 1
ATOM 705 C CA . VAL A 1 86 ? 18.246 3.904 -27.438 1.00 94.88 86 VAL A CA 1
ATOM 706 C C . VAL A 1 86 ? 18.160 5.321 -26.881 1.00 94.88 86 VAL A C 1
ATOM 708 O O . VAL A 1 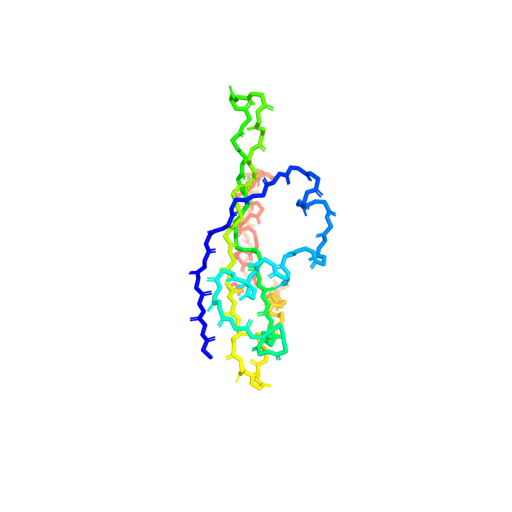86 ? 18.354 5.544 -25.687 1.00 94.88 86 VAL A O 1
ATOM 711 N N . ALA A 1 87 ? 17.827 6.286 -27.740 1.00 95.56 87 ALA A N 1
ATOM 712 C CA . ALA A 1 87 ? 17.605 7.670 -27.338 1.00 95.56 87 ALA A CA 1
ATOM 713 C C . ALA A 1 87 ? 16.123 7.917 -27.017 1.00 95.56 87 ALA A C 1
ATOM 715 O O . ALA A 1 87 ? 15.254 7.749 -27.872 1.00 95.56 87 ALA A O 1
ATOM 716 N N . ILE A 1 88 ? 15.836 8.371 -25.797 1.00 96.31 88 ILE A N 1
ATOM 717 C CA . ILE A 1 88 ? 14.496 8.795 -25.375 1.00 96.31 88 ILE A CA 1
ATOM 718 C C . ILE A 1 88 ? 14.453 10.322 -25.360 1.00 96.31 88 ILE A C 1
ATOM 720 O O . ILE A 1 88 ? 15.185 10.969 -24.610 1.00 96.31 88 ILE A O 1
ATOM 724 N N . ILE A 1 89 ? 13.580 10.911 -26.179 1.00 97.19 89 ILE A N 1
ATOM 725 C CA . ILE A 1 89 ? 13.404 12.364 -26.232 1.00 97.19 89 ILE A CA 1
ATOM 726 C C . ILE A 1 89 ? 12.295 12.776 -25.261 1.00 97.19 89 ILE A C 1
ATOM 728 O O . ILE A 1 89 ? 11.109 12.620 -25.545 1.00 97.19 89 ILE A O 1
ATOM 732 N N . GLY A 1 90 ? 12.703 13.325 -24.115 1.00 94.62 90 GLY A N 1
ATOM 733 C CA . GLY A 1 90 ? 11.819 13.839 -23.067 1.00 94.62 90 GLY A CA 1
ATOM 734 C C . GLY A 1 90 ? 11.904 13.034 -21.768 1.00 94.62 90 GLY A C 1
ATOM 735 O O . GLY A 1 90 ? 11.708 11.825 -21.754 1.00 94.62 90 GLY A O 1
ATOM 736 N N . SER A 1 91 ? 12.150 13.722 -20.652 1.00 95.69 91 SER A N 1
ATOM 737 C CA . SER A 1 91 ? 12.324 13.139 -19.310 1.00 95.69 91 SER A CA 1
ATOM 738 C C . SER A 1 91 ? 11.067 13.239 -18.434 1.00 95.69 91 SER A C 1
ATOM 740 O O . SER A 1 91 ? 11.143 13.361 -17.213 1.00 95.69 91 SER A O 1
ATOM 742 N N . GLY A 1 92 ? 9.888 13.206 -19.061 1.00 97.06 92 GLY A N 1
ATOM 743 C CA . GLY A 1 92 ? 8.612 13.110 -18.350 1.00 97.06 92 GLY A CA 1
ATOM 744 C C . GLY A 1 92 ? 8.337 11.692 -17.828 1.00 97.06 92 GLY A C 1
ATOM 745 O O . GLY A 1 92 ? 9.122 10.777 -18.085 1.00 97.06 92 GLY A O 1
ATOM 746 N N . PRO A 1 93 ? 7.188 11.462 -17.166 1.00 97.94 93 PRO A N 1
ATOM 747 C CA . PRO A 1 93 ? 6.838 10.148 -16.620 1.00 97.94 93 PRO A CA 1
ATOM 748 C C . PRO A 1 93 ? 6.881 9.024 -17.663 1.00 97.94 93 PRO A C 1
ATOM 750 O O . PRO A 1 93 ? 7.400 7.949 -17.387 1.00 97.94 93 PRO A O 1
ATOM 753 N N . ALA A 1 94 ? 6.409 9.296 -18.885 1.00 96.75 94 ALA A N 1
ATOM 754 C CA . ALA A 1 94 ? 6.444 8.332 -19.982 1.00 96.75 94 ALA A CA 1
ATOM 755 C C . ALA A 1 94 ? 7.877 7.983 -20.421 1.00 96.75 94 ALA A C 1
ATOM 757 O O . ALA A 1 94 ? 8.178 6.816 -20.646 1.00 96.75 94 ALA A O 1
ATOM 758 N N . GLY A 1 95 ? 8.767 8.977 -20.508 1.00 97.44 95 GLY A N 1
ATOM 759 C CA . GLY A 1 95 ? 10.158 8.762 -20.913 1.00 97.44 95 GLY A CA 1
ATOM 760 C C . GLY A 1 95 ? 10.969 8.023 -19.851 1.00 97.44 95 GLY A C 1
ATOM 761 O O . GLY A 1 95 ? 11.715 7.105 -20.173 1.00 97.44 95 GLY A O 1
ATOM 762 N N . LEU A 1 96 ? 10.770 8.363 -18.575 1.00 95.94 96 LEU A N 1
ATOM 763 C CA . LEU A 1 96 ? 11.409 7.658 -17.461 1.00 95.94 96 LEU A CA 1
ATOM 764 C C . LEU A 1 96 ? 10.930 6.206 -17.355 1.00 95.94 96 LEU A C 1
ATOM 766 O O . LEU A 1 96 ? 11.746 5.312 -17.149 1.00 95.94 96 LEU A O 1
ATOM 770 N N . PHE A 1 97 ? 9.630 5.964 -17.539 1.00 94.38 97 PHE A N 1
ATOM 771 C CA . PHE A 1 97 ? 9.085 4.608 -17.537 1.00 94.38 97 PHE A CA 1
ATOM 772 C C . PHE A 1 97 ? 9.607 3.784 -18.722 1.00 94.38 97 PHE A C 1
ATOM 774 O O . PHE A 1 97 ? 10.031 2.650 -18.535 1.00 94.38 97 PHE A O 1
ATOM 781 N N . ALA A 1 98 ? 9.675 4.374 -19.921 1.00 95.19 98 ALA A N 1
ATOM 782 C CA . ALA A 1 98 ? 10.274 3.719 -21.082 1.00 95.19 98 ALA A CA 1
ATOM 783 C C . ALA A 1 98 ? 11.756 3.370 -20.856 1.00 95.19 98 ALA A C 1
ATOM 785 O O . ALA A 1 98 ? 12.190 2.284 -21.230 1.00 95.19 98 ALA A O 1
ATOM 786 N N . ALA A 1 99 ? 12.529 4.254 -20.214 1.00 93.81 99 ALA A N 1
ATOM 787 C CA . ALA A 1 99 ? 13.926 3.980 -19.874 1.00 93.81 99 ALA A CA 1
ATOM 788 C C . ALA A 1 99 ? 14.058 2.800 -18.899 1.00 93.81 99 ALA A C 1
ATOM 790 O O . ALA A 1 99 ? 14.916 1.940 -19.093 1.00 93.81 99 ALA A O 1
ATOM 791 N N . LEU A 1 100 ? 13.200 2.747 -17.874 1.00 91.94 100 LEU A N 1
ATOM 792 C CA . LEU A 1 100 ? 13.164 1.645 -16.912 1.00 91.94 100 LEU A CA 1
ATOM 793 C C . LEU A 1 100 ? 12.839 0.312 -17.600 1.00 91.94 100 LEU A C 1
ATOM 795 O O . LEU A 1 100 ? 13.587 -0.650 -17.442 1.00 91.94 100 LEU A O 1
ATOM 799 N N . GLU A 1 101 ? 11.789 0.283 -18.422 1.00 91.25 101 GLU A N 1
ATOM 800 C CA . GLU A 1 101 ? 11.386 -0.901 -19.191 1.00 91.25 101 GLU A CA 1
ATOM 801 C C . GLU A 1 101 ? 12.504 -1.398 -20.119 1.00 91.25 101 GLU A C 1
ATOM 803 O O . GLU A 1 101 ? 12.763 -2.599 -20.188 1.00 91.25 101 GLU A O 1
ATOM 808 N N . LEU A 1 102 ? 13.215 -0.499 -20.810 1.00 92.75 102 LEU A N 1
ATOM 809 C CA . LEU A 1 102 ? 14.350 -0.886 -21.656 1.00 92.75 102 LEU A CA 1
ATOM 810 C C . LEU A 1 102 ? 15.471 -1.533 -20.831 1.00 92.75 102 LEU A C 1
ATOM 812 O O . LEU A 1 102 ? 15.944 -2.605 -21.191 1.00 92.75 102 LEU A O 1
ATOM 816 N N . ILE A 1 103 ? 15.842 -0.950 -19.686 1.00 91.50 103 ILE A N 1
ATOM 817 C CA . ILE A 1 103 ? 16.880 -1.508 -18.799 1.00 91.50 103 ILE A CA 1
ATOM 818 C C . ILE A 1 103 ? 16.489 -2.897 -18.265 1.00 91.50 103 ILE A C 1
ATOM 820 O O . ILE A 1 103 ? 17.342 -3.777 -18.126 1.00 91.50 103 ILE A O 1
ATOM 824 N N . GLU A 1 104 ? 15.214 -3.113 -17.942 1.00 89.19 104 GLU A N 1
ATOM 825 C CA . GLU A 1 104 ? 14.717 -4.404 -17.449 1.00 89.19 104 GLU A CA 1
ATOM 826 C C . GLU A 1 104 ? 14.670 -5.477 -18.543 1.00 89.19 104 GLU A C 1
ATOM 828 O O . GLU A 1 104 ? 14.948 -6.659 -18.288 1.00 89.19 104 GLU A O 1
ATOM 833 N N . ASN A 1 105 ? 14.387 -5.080 -19.783 1.00 89.00 105 ASN A N 1
ATOM 834 C CA . ASN A 1 105 ? 14.376 -5.985 -20.927 1.00 89.00 105 ASN A CA 1
ATOM 835 C C . ASN A 1 105 ? 15.791 -6.308 -21.446 1.0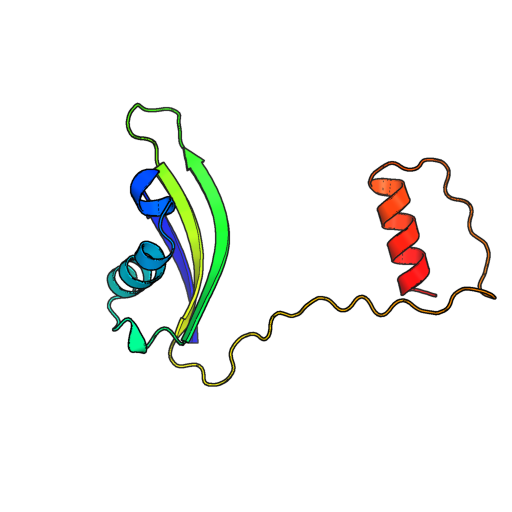0 89.00 105 ASN A C 1
ATOM 837 O O . ASN A 1 105 ? 16.022 -7.461 -21.828 1.00 89.00 105 ASN A O 1
ATOM 841 N N . GLY A 1 106 ? 16.763 -5.407 -21.275 1.00 86.12 106 GLY A N 1
ATOM 842 C CA . GLY A 1 106 ? 18.189 -5.618 -21.570 1.00 86.12 106 GLY A CA 1
ATOM 843 C C . GLY A 1 106 ? 18.623 -4.980 -22.880 1.00 86.12 106 GLY A C 1
ATOM 844 O O . GLY A 1 106 ? 19.509 -5.581 -23.524 1.00 86.12 106 GLY A O 1
#

Secondary structure (DSSP, 8-state):
-EEEEEEEE-HHHHH-THHHHHHHHHHHTS-GGGEEEEEEEEEEEE-SSSS-EEEEEEEEEES-SS--------------TTS--------SHHHHHHHHHHHHH-

Sequence (106 aa):
MIKEIEIGFSPEQASNPDNFKKSIATFLRINEKEISHFNLVKKSIDARKQNIILRLKFEVFVNESVLPGNQDHFYKHKNVKNAHEVAIIGSGPAGLFAALELIENG